Protein AF-A0A814UEP9-F1 (afdb_monomer_lite)

Organism: Adineta ricciae (NCBI:txid249248)

Secondary structure (DSSP, 8-state):
-HHHHHHHHHHHHHHHHHHHHHHHHHHHHHTTT-EEEEEEEEEEEETTEEEEEEEEEEEEHHHHHHH-EEEEEPPP---TT------EEEEHHHHHHHHHHHHHHHHHHHHH---HHHHHHHHHHHHHHHHHHHHHHHHHHHHHH-S---HHHHHHHHHHHHHHHHHHHHHHHHHHT-

Sequence (178 aa):
MADDKELMSRVEEIQTLAQTNEDMMKQIDNMGSRVVNLTTYVIRCNYGIFTVKEVQEAQNANQIVNNWRENIQLTEIEDIFNDKISYTCSSYGQLKTVNSAMARVVKKYKLFGSSRTALGEIYKFAKNFRVIKAVLERIIALLNNGGGGRMDKIRERLDNLNNEMKALRTTYTNIQFS

pLDDT: mean 90.35, std 7.8, range [52.69, 98.44]

Structure (mmCIF, N/CA/C/O backbone):
data_AF-A0A814UEP9-F1
#
_entry.id   AF-A0A814UEP9-F1
#
loop_
_atom_site.group_PDB
_atom_site.id
_atom_site.type_symbol
_atom_site.label_atom_id
_atom_site.label_alt_id
_atom_site.label_comp_id
_atom_site.label_asym_id
_atom_site.label_entity_id
_atom_site.label_seq_id
_atom_site.pdbx_PDB_ins_code
_atom_site.Cartn_x
_atom_site.Cartn_y
_atom_site.Cartn_z
_atom_site.occupancy
_atom_site.B_iso_or_equiv
_atom_site.auth_seq_id
_atom_site.auth_comp_id
_atom_site.auth_asym_id
_atom_site.auth_atom_id
_atom_site.pdbx_PDB_model_num
ATOM 1 N N . MET A 1 1 ? -15.873 -3.070 32.265 1.00 60.97 1 MET A N 1
ATOM 2 C CA . MET A 1 1 ? -14.844 -2.241 32.942 1.00 60.97 1 MET A CA 1
ATOM 3 C C . MET A 1 1 ? -13.424 -2.514 32.450 1.00 60.97 1 MET A C 1
ATOM 5 O O . MET A 1 1 ? -12.824 -1.581 31.937 1.00 60.97 1 MET A O 1
ATOM 9 N N . ALA A 1 2 ? -12.861 -3.726 32.589 1.00 68.62 2 ALA A N 1
ATOM 10 C CA . ALA A 1 2 ? -11.528 -4.029 32.035 1.00 68.62 2 ALA A CA 1
ATOM 11 C C . ALA A 1 2 ? -11.533 -3.995 30.494 1.00 68.62 2 ALA A C 1
ATOM 13 O O . ALA A 1 2 ? -10.722 -3.299 29.888 1.00 68.62 2 ALA A O 1
ATOM 14 N N . ASP A 1 3 ? -12.532 -4.641 29.896 1.00 77.88 3 ASP A N 1
ATOM 15 C CA . ASP A 1 3 ? -12.688 -4.734 28.444 1.00 77.88 3 ASP A CA 1
ATOM 16 C C . ASP A 1 3 ? -12.932 -3.358 27.791 1.00 77.88 3 ASP A C 1
ATOM 18 O O . ASP A 1 3 ? -12.358 -3.064 26.746 1.00 77.88 3 ASP A O 1
ATOM 22 N N . ASP A 1 4 ? -13.697 -2.463 28.436 1.00 81.69 4 ASP A N 1
ATOM 23 C CA . ASP A 1 4 ? -13.932 -1.100 27.923 1.00 81.69 4 ASP A CA 1
ATOM 24 C C . ASP A 1 4 ? -12.637 -0.285 27.870 1.00 81.69 4 ASP A C 1
ATOM 26 O O . ASP A 1 4 ? -12.389 0.450 26.914 1.00 81.69 4 ASP A O 1
ATOM 30 N N . LYS A 1 5 ? -11.784 -0.427 28.891 1.00 84.88 5 LYS A N 1
ATOM 31 C CA . LYS A 1 5 ? -10.487 0.253 28.937 1.00 84.88 5 LYS A CA 1
ATOM 32 C C . LYS A 1 5 ? -9.552 -0.279 27.851 1.00 84.88 5 LYS A C 1
ATOM 34 O O . LYS A 1 5 ? -8.851 0.511 27.218 1.00 84.88 5 LYS A O 1
ATOM 39 N N . GLU A 1 6 ? -9.553 -1.592 27.623 1.00 88.06 6 GLU A N 1
ATOM 40 C CA . GLU A 1 6 ? -8.793 -2.206 26.533 1.00 88.06 6 GLU A CA 1
ATOM 41 C C . GLU A 1 6 ? -9.288 -1.714 25.169 1.00 88.06 6 GLU A C 1
ATOM 43 O O . GLU A 1 6 ? -8.483 -1.244 24.364 1.00 88.06 6 GLU A O 1
ATOM 48 N N . LEU A 1 7 ? -10.602 -1.746 24.925 1.00 87.75 7 LEU A N 1
ATOM 49 C CA . LEU A 1 7 ? -11.194 -1.290 23.669 1.00 87.75 7 LEU A CA 1
ATOM 50 C C . LEU A 1 7 ? -10.817 0.165 23.377 1.00 87.75 7 LEU A C 1
ATOM 52 O O . LEU A 1 7 ? -10.375 0.472 22.271 1.00 87.75 7 LEU A O 1
ATOM 56 N N . MET A 1 8 ? -10.939 1.054 24.364 1.00 89.50 8 MET A N 1
ATOM 57 C CA . MET A 1 8 ? -10.613 2.472 24.186 1.00 89.50 8 MET A CA 1
ATOM 58 C C . MET A 1 8 ? -9.127 2.689 23.893 1.00 89.50 8 MET A C 1
ATOM 60 O O . MET A 1 8 ? -8.798 3.413 22.953 1.00 89.50 8 MET A O 1
ATOM 64 N N . SER A 1 9 ? -8.237 1.993 24.608 1.00 91.06 9 SER A N 1
ATOM 65 C CA . SER A 1 9 ? -6.796 2.036 24.331 1.00 91.06 9 SER A CA 1
ATOM 66 C C . SER A 1 9 ? -6.469 1.560 22.909 1.00 91.06 9 SER A C 1
ATOM 68 O O . SER A 1 9 ? -5.655 2.172 22.215 1.00 91.06 9 SER A O 1
ATOM 70 N N . ARG A 1 10 ? -7.144 0.510 22.427 1.00 91.00 10 ARG A N 1
ATOM 71 C CA . ARG A 1 10 ? -6.975 0.014 21.052 1.00 91.00 10 ARG A CA 1
ATOM 72 C C . ARG A 1 10 ? -7.507 0.979 20.009 1.00 91.00 10 ARG A C 1
ATOM 74 O O . ARG A 1 10 ? -6.871 1.168 18.974 1.00 91.00 10 ARG A O 1
ATOM 81 N N . VAL A 1 11 ? -8.652 1.601 20.263 1.00 92.75 11 VAL A N 1
ATOM 82 C CA . VAL A 1 11 ? -9.199 2.618 19.364 1.00 92.75 11 VAL A CA 1
ATOM 83 C C . VAL A 1 11 ? -8.224 3.789 19.226 1.00 92.75 11 VAL A C 1
ATOM 85 O O . VAL A 1 11 ? -8.016 4.266 18.113 1.00 92.75 11 VAL A O 1
ATOM 88 N N . GLU A 1 12 ? -7.606 4.235 20.319 1.00 93.06 12 GLU A N 1
ATOM 89 C CA . GLU A 1 12 ? -6.589 5.293 20.290 1.00 93.06 12 GLU A CA 1
ATOM 90 C C . GLU A 1 12 ? -5.360 4.886 19.468 1.00 93.06 12 GLU A C 1
ATOM 92 O O . GLU A 1 12 ? -4.968 5.625 18.564 1.00 93.06 12 GLU A O 1
ATOM 97 N N . GLU A 1 13 ? -4.817 3.682 19.686 1.00 94.25 13 GLU A N 1
ATOM 98 C CA . GLU A 1 13 ? -3.702 3.141 18.892 1.00 94.25 13 GLU A CA 1
ATOM 99 C C . GLU A 1 13 ? -4.023 3.147 17.388 1.00 94.25 13 GLU A C 1
ATOM 101 O O . GLU A 1 13 ? -3.225 3.587 16.554 1.00 94.25 13 GLU A O 1
ATOM 106 N N . ILE A 1 14 ? -5.221 2.684 17.027 1.00 95.50 14 ILE A N 1
ATOM 107 C CA . ILE A 1 14 ? -5.660 2.618 15.633 1.00 95.50 14 ILE A CA 1
ATOM 108 C C . ILE A 1 14 ? -5.845 4.016 15.045 1.00 95.50 14 ILE A C 1
ATOM 110 O O . ILE A 1 14 ? -5.527 4.228 13.877 1.00 95.50 14 ILE A O 1
ATOM 114 N N . GLN A 1 15 ? -6.319 4.984 15.829 1.00 94.94 15 GLN A N 1
ATOM 115 C CA . GLN A 1 15 ? -6.426 6.372 15.383 1.00 94.94 15 GLN A CA 1
ATOM 116 C C . GLN A 1 15 ? -5.053 6.984 15.104 1.00 94.94 15 GLN A C 1
ATOM 118 O O . GLN A 1 15 ? -4.894 7.657 14.086 1.00 94.94 15 GLN A O 1
ATOM 123 N N . THR A 1 16 ? -4.048 6.695 15.931 1.00 96.62 16 THR A N 1
ATOM 124 C CA . THR A 1 16 ? -2.663 7.106 15.665 1.00 96.62 16 THR A CA 1
ATOM 125 C C . THR A 1 16 ? -2.122 6.472 14.382 1.00 96.62 16 THR A C 1
ATOM 127 O O . THR A 1 16 ? -1.507 7.165 13.569 1.00 96.62 16 THR A O 1
ATOM 130 N N . LEU A 1 17 ? -2.38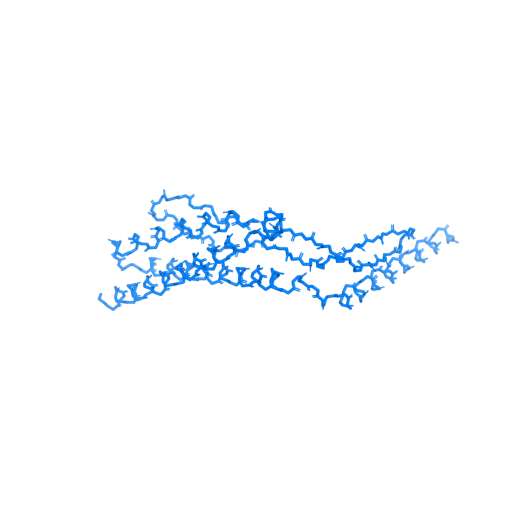1 5.180 14.148 1.00 96.94 17 LEU A N 1
ATOM 131 C CA . LEU A 1 17 ? -1.992 4.507 12.901 1.00 96.94 17 LEU A CA 1
ATOM 132 C C . LEU A 1 17 ? -2.706 5.097 11.677 1.00 96.94 17 LEU A C 1
ATOM 134 O O . LEU A 1 17 ? -2.070 5.336 10.652 1.00 96.94 17 LEU A O 1
ATOM 138 N N . ALA A 1 18 ? -4.007 5.366 11.787 1.00 97.31 18 ALA A N 1
ATOM 139 C CA . ALA A 1 18 ? -4.789 5.989 10.727 1.00 97.31 18 ALA A CA 1
ATOM 140 C C . ALA A 1 18 ? -4.245 7.378 10.373 1.00 97.31 18 ALA A C 1
ATOM 142 O O . ALA A 1 18 ? -4.069 7.672 9.191 1.00 97.31 18 ALA A O 1
ATOM 143 N N . GLN A 1 19 ? -3.918 8.191 11.384 1.00 98.00 19 GLN A N 1
ATOM 144 C CA . GLN A 1 19 ? -3.327 9.514 11.185 1.00 98.00 19 GLN A CA 1
ATOM 145 C C . GLN A 1 19 ? -1.937 9.423 10.550 1.00 98.00 19 GLN A C 1
ATOM 147 O O . GLN A 1 19 ? -1.657 10.133 9.591 1.00 98.00 19 GLN A O 1
ATOM 152 N N . THR A 1 20 ? -1.101 8.492 11.018 1.00 98.25 20 THR A N 1
ATOM 153 C CA . THR A 1 20 ? 0.223 8.232 10.428 1.00 98.25 20 THR A CA 1
ATOM 154 C C . THR A 1 20 ? 0.102 7.915 8.937 1.00 98.25 20 THR A C 1
ATOM 156 O O . THR A 1 20 ? 0.830 8.472 8.117 1.00 98.25 20 THR A O 1
ATOM 159 N N . ASN A 1 21 ? -0.853 7.059 8.566 1.00 98.44 21 ASN A N 1
ATOM 160 C CA . ASN A 1 21 ? -1.108 6.730 7.167 1.00 98.44 21 ASN A CA 1
ATOM 161 C C . ASN A 1 21 ? -1.585 7.947 6.366 1.00 98.44 21 ASN A C 1
ATOM 163 O O . ASN A 1 21 ? -1.127 8.142 5.243 1.00 98.44 21 ASN A O 1
ATOM 167 N N . GLU A 1 22 ? -2.474 8.776 6.920 1.00 98.25 22 GLU A N 1
ATOM 168 C CA . GLU A 1 22 ? -2.908 10.018 6.267 1.00 98.25 22 GLU A CA 1
ATOM 169 C C . GLU A 1 22 ? -1.745 10.986 6.036 1.00 98.25 22 GLU A C 1
ATOM 171 O O . GLU A 1 22 ? -1.653 11.593 4.970 1.00 98.25 22 GLU A O 1
ATOM 176 N N . ASP A 1 23 ? -0.834 11.112 6.996 1.00 98.38 23 ASP A N 1
ATOM 177 C CA . ASP A 1 23 ? 0.316 12.007 6.879 1.00 98.38 23 ASP A CA 1
ATOM 178 C C . ASP A 1 23 ? 1.321 11.498 5.838 1.00 98.38 23 ASP A C 1
ATOM 180 O O . ASP A 1 23 ? 1.826 12.278 5.031 1.00 98.38 23 ASP A O 1
ATOM 184 N N . MET A 1 24 ? 1.528 10.181 5.759 1.00 98.44 24 MET A N 1
ATOM 185 C CA . MET A 1 24 ? 2.296 9.555 4.678 1.00 98.44 24 MET A CA 1
ATOM 186 C C . MET A 1 24 ? 1.626 9.735 3.309 1.00 98.44 24 MET A C 1
ATOM 188 O O . MET A 1 24 ? 2.307 9.975 2.313 1.00 98.44 24 MET A O 1
ATOM 192 N N . MET A 1 25 ? 0.293 9.655 3.234 1.00 97.94 25 MET A N 1
ATOM 193 C CA . MET A 1 25 ? -0.442 9.936 1.998 1.00 97.94 25 MET A CA 1
ATOM 194 C C . MET A 1 25 ? -0.260 11.395 1.571 1.00 97.94 25 MET A C 1
ATOM 196 O O . MET A 1 25 ? 0.078 11.634 0.416 1.00 97.94 25 MET A O 1
ATOM 200 N N . LYS A 1 26 ? -0.373 12.358 2.495 1.00 97.88 26 LYS A N 1
ATOM 201 C CA . LYS A 1 26 ? -0.078 13.775 2.216 1.00 97.88 26 LYS A CA 1
ATOM 202 C C . LYS A 1 26 ? 1.365 13.973 1.765 1.00 97.88 26 LYS A C 1
ATOM 204 O O . LYS A 1 26 ? 1.615 14.743 0.847 1.00 97.88 26 LYS A O 1
ATOM 209 N N . GLN A 1 27 ? 2.318 13.278 2.385 1.00 97.12 27 GLN A N 1
ATOM 210 C CA . GLN A 1 27 ? 3.716 13.322 1.967 1.00 97.12 27 GLN A CA 1
ATOM 211 C C . GLN A 1 27 ? 3.871 12.858 0.512 1.00 97.12 27 GLN A C 1
ATOM 213 O O . GLN A 1 27 ? 4.539 13.536 -0.263 1.00 97.12 27 GLN A O 1
ATOM 218 N N . ILE A 1 28 ? 3.238 11.743 0.135 1.00 96.94 28 ILE A N 1
ATOM 219 C CA . ILE A 1 28 ? 3.231 11.237 -1.246 1.00 96.94 28 ILE A CA 1
ATOM 220 C C . ILE A 1 28 ? 2.584 12.255 -2.196 1.00 96.94 28 ILE A C 1
ATOM 222 O O . ILE A 1 28 ? 3.182 12.577 -3.221 1.00 96.94 28 ILE A O 1
ATOM 226 N N . ASP A 1 29 ? 1.416 12.802 -1.843 1.00 96.44 29 ASP A N 1
ATOM 227 C CA . ASP A 1 29 ? 0.719 13.815 -2.648 1.00 96.44 29 ASP A CA 1
ATOM 228 C C . ASP A 1 29 ? 1.606 15.065 -2.859 1.00 96.44 29 ASP A C 1
ATOM 230 O O . ASP A 1 29 ? 1.721 15.581 -3.972 1.00 96.44 29 ASP A O 1
ATOM 234 N N . ASN A 1 30 ? 2.310 15.514 -1.813 1.00 95.88 30 ASN A N 1
ATOM 235 C CA . ASN A 1 30 ? 3.224 16.661 -1.861 1.00 95.88 30 ASN A CA 1
ATOM 236 C C . ASN A 1 30 ? 4.470 16.404 -2.721 1.00 95.88 30 ASN A C 1
ATOM 238 O O . ASN A 1 30 ? 5.063 17.349 -3.241 1.00 95.88 30 ASN A O 1
ATOM 242 N N . MET A 1 31 ? 4.876 15.143 -2.899 1.00 94.62 31 MET A N 1
ATOM 243 C CA . MET A 1 31 ? 5.952 14.784 -3.827 1.00 94.62 31 MET A CA 1
ATOM 244 C C . MET A 1 31 ? 5.507 14.826 -5.292 1.00 94.62 31 MET A C 1
ATOM 246 O O . MET A 1 31 ? 6.348 14.647 -6.165 1.00 94.62 31 MET A O 1
ATOM 250 N N . GLY A 1 32 ? 4.224 15.052 -5.590 1.00 89.31 32 GLY A N 1
ATOM 251 C CA . GLY A 1 32 ? 3.621 14.783 -6.893 1.00 89.31 32 GLY A CA 1
ATOM 252 C C . GLY A 1 32 ? 4.297 15.411 -8.120 1.00 89.31 32 GLY A C 1
ATOM 253 O O . GLY A 1 32 ? 4.317 14.786 -9.184 1.00 89.31 32 GLY A O 1
ATOM 254 N N . SER A 1 33 ? 4.876 16.607 -7.979 1.00 90.50 33 SER A N 1
ATOM 255 C CA . SER A 1 33 ? 5.612 17.317 -9.042 1.00 90.50 33 SER A CA 1
ATOM 256 C C . SER A 1 33 ? 7.094 16.940 -9.139 1.00 90.50 33 SER A C 1
ATOM 258 O O . SER A 1 33 ? 7.788 17.400 -10.044 1.00 90.50 33 SER A O 1
ATOM 260 N N . ARG A 1 34 ? 7.606 16.122 -8.213 1.00 94.62 34 ARG A N 1
ATOM 261 C CA . ARG A 1 34 ? 9.002 15.692 -8.210 1.00 94.62 34 ARG A CA 1
ATOM 262 C C . ARG A 1 34 ? 9.250 14.720 -9.356 1.00 94.62 34 ARG A C 1
ATOM 264 O O . ARG A 1 34 ? 8.522 13.741 -9.520 1.00 94.62 34 ARG A O 1
ATOM 271 N N . VAL A 1 35 ? 10.331 14.955 -10.090 1.00 94.25 35 VAL A N 1
ATOM 272 C CA . VAL A 1 35 ? 10.856 13.997 -11.065 1.00 94.25 35 VAL A CA 1
ATOM 273 C C . VAL A 1 35 ? 11.615 12.900 -10.322 1.00 94.25 35 VAL A C 1
ATOM 275 O O . VAL A 1 35 ? 12.462 13.175 -9.473 1.00 94.25 35 VAL A O 1
ATOM 278 N N . VAL A 1 36 ? 11.296 11.651 -10.639 1.00 94.06 36 VAL A N 1
ATOM 279 C CA . VAL A 1 36 ? 11.923 10.447 -10.097 1.00 94.06 36 VAL A CA 1
ATOM 280 C C . VAL A 1 36 ? 12.506 9.659 -11.264 1.00 94.06 36 VAL A C 1
ATOM 282 O O . VAL A 1 36 ? 11.806 9.376 -12.235 1.00 94.06 36 VAL A O 1
ATOM 285 N N . ASN A 1 37 ? 13.782 9.286 -11.166 1.00 92.81 37 ASN A N 1
ATOM 286 C CA . ASN A 1 37 ? 14.419 8.387 -12.129 1.00 92.81 37 ASN A CA 1
ATOM 287 C C . ASN A 1 37 ? 14.007 6.950 -11.805 1.00 92.81 37 ASN A C 1
ATOM 289 O O . ASN A 1 37 ? 14.635 6.283 -10.984 1.00 92.81 37 ASN A O 1
ATOM 293 N N . LEU A 1 38 ? 12.909 6.501 -12.405 1.00 92.00 38 LEU A N 1
ATOM 294 C CA . LEU A 1 38 ? 12.341 5.186 -12.162 1.00 92.00 38 LEU A CA 1
ATOM 295 C C . LEU A 1 38 ? 13.141 4.119 -12.912 1.00 92.00 38 LEU A C 1
ATOM 297 O O . LEU A 1 38 ? 13.272 4.158 -14.134 1.00 92.00 38 LEU A O 1
ATOM 301 N N . THR A 1 39 ? 13.624 3.128 -12.175 1.00 90.38 39 THR A N 1
ATOM 302 C CA . THR A 1 39 ? 14.240 1.922 -12.717 1.00 90.38 39 THR A CA 1
ATOM 303 C C . THR A 1 39 ? 13.158 0.884 -13.002 1.00 90.38 39 THR A C 1
ATOM 305 O O . THR A 1 39 ? 12.482 0.395 -12.093 1.00 90.38 39 THR A O 1
ATOM 308 N N . THR A 1 40 ? 13.010 0.524 -14.272 1.00 88.50 40 THR A N 1
ATOM 309 C CA . THR A 1 40 ? 12.101 -0.513 -14.764 1.00 88.50 40 THR A CA 1
ATOM 310 C C . THR A 1 40 ? 12.881 -1.634 -15.449 1.00 88.50 40 THR A C 1
ATOM 312 O O . THR A 1 40 ? 14.035 -1.470 -15.848 1.00 88.50 40 THR A O 1
ATOM 315 N N . TYR A 1 41 ? 12.253 -2.801 -15.577 1.00 89.06 41 TYR A N 1
ATOM 316 C CA . TYR A 1 41 ? 12.850 -3.974 -16.208 1.00 89.06 41 TYR A CA 1
ATOM 317 C C . TYR A 1 41 ? 12.044 -4.353 -17.443 1.00 89.06 41 TYR A C 1
ATOM 319 O O . TYR A 1 41 ? 10.864 -4.685 -17.347 1.00 89.06 41 TYR A O 1
ATOM 327 N N . VAL A 1 42 ? 12.687 -4.324 -18.607 1.00 90.38 42 VAL A N 1
ATOM 328 C CA . VAL A 1 42 ? 12.090 -4.746 -19.874 1.00 90.38 42 VAL A CA 1
ATOM 329 C C . VAL A 1 42 ? 12.506 -6.184 -20.138 1.00 90.38 42 VAL A C 1
ATOM 331 O O . VAL A 1 42 ? 13.677 -6.453 -20.410 1.00 90.38 42 VAL A O 1
ATOM 334 N N . ILE A 1 43 ? 11.543 -7.102 -20.062 1.00 91.62 43 ILE A N 1
ATOM 335 C CA . ILE A 1 43 ? 11.740 -8.518 -20.384 1.00 91.62 43 ILE A CA 1
ATOM 336 C C . ILE A 1 43 ? 11.291 -8.756 -21.827 1.00 91.62 43 ILE A C 1
ATOM 338 O O . ILE A 1 43 ? 10.187 -8.373 -22.211 1.00 91.62 43 ILE A O 1
ATOM 342 N N . ARG A 1 44 ? 12.146 -9.387 -22.633 1.00 93.69 44 ARG A N 1
ATOM 343 C CA . ARG A 1 44 ? 11.850 -9.778 -24.019 1.00 93.69 44 ARG A CA 1
ATOM 344 C C . ARG A 1 44 ? 12.063 -11.272 -24.184 1.00 93.69 44 ARG A C 1
ATOM 346 O O . ARG A 1 44 ? 13.055 -11.793 -23.687 1.00 93.69 44 ARG A O 1
ATOM 353 N N . CYS A 1 45 ? 11.172 -11.934 -24.914 1.00 91.56 45 CYS A N 1
ATOM 354 C CA . CYS A 1 45 ? 11.328 -13.330 -25.307 1.00 91.56 45 CYS A CA 1
ATOM 355 C C . CYS A 1 45 ? 11.510 -13.411 -26.822 1.00 91.56 45 CYS A C 1
ATOM 357 O O . CYS A 1 45 ? 10.614 -13.019 -27.564 1.00 91.56 45 CYS A O 1
ATOM 359 N N . ASN A 1 46 ? 12.658 -13.918 -27.268 1.00 90.19 46 ASN A N 1
ATOM 360 C CA . ASN A 1 46 ? 12.954 -14.138 -28.680 1.00 90.19 46 ASN A CA 1
ATOM 361 C C . ASN A 1 46 ? 13.313 -15.608 -28.881 1.00 90.19 46 ASN A C 1
ATOM 363 O O . ASN A 1 46 ? 14.258 -16.101 -28.269 1.00 90.19 46 ASN A O 1
ATOM 367 N N . TYR A 1 47 ? 12.555 -16.308 -29.728 1.00 86.50 47 TYR A N 1
ATOM 368 C CA . TYR A 1 47 ? 12.780 -17.726 -30.046 1.00 86.50 47 TYR A CA 1
ATOM 369 C C . TYR A 1 47 ? 12.898 -18.639 -28.807 1.00 86.50 47 TYR A C 1
ATOM 371 O O . TYR A 1 47 ? 13.692 -19.578 -28.788 1.00 86.50 47 TYR A O 1
ATOM 379 N N . GLY A 1 48 ? 12.107 -18.360 -27.763 1.00 83.12 48 GLY A N 1
ATOM 380 C CA . GLY A 1 48 ? 12.097 -19.134 -26.516 1.00 83.12 48 GLY A CA 1
ATOM 381 C C . GLY A 1 48 ? 13.209 -18.778 -25.525 1.00 83.12 48 GLY A C 1
ATOM 382 O O . GLY A 1 48 ? 13.358 -19.478 -24.529 1.00 83.12 48 GLY A O 1
ATOM 383 N N . ILE A 1 49 ? 13.971 -17.711 -25.782 1.00 87.94 49 ILE A N 1
ATOM 384 C CA . ILE A 1 49 ? 14.989 -17.189 -24.867 1.00 87.94 49 ILE A CA 1
ATOM 385 C C . ILE A 1 49 ? 14.505 -15.861 -24.293 1.00 87.94 49 ILE A C 1
ATOM 387 O O . ILE A 1 49 ? 14.290 -14.887 -25.021 1.00 87.94 49 ILE A O 1
ATOM 391 N N . PHE A 1 50 ? 14.364 -15.822 -22.975 1.00 94.12 50 PHE A N 1
ATOM 392 C CA . PHE A 1 50 ? 14.080 -14.623 -22.213 1.00 94.12 50 PHE A CA 1
ATOM 393 C C . PHE A 1 50 ? 15.360 -13.833 -21.954 1.00 94.12 50 PHE A C 1
ATOM 395 O O . PHE A 1 50 ? 16.389 -14.372 -21.551 1.00 94.12 50 PHE A O 1
ATOM 402 N N . THR A 1 51 ? 15.266 -12.525 -22.145 1.00 92.25 51 THR A N 1
ATOM 403 C CA . THR A 1 51 ? 16.310 -11.547 -21.843 1.00 92.25 51 THR A CA 1
ATOM 404 C C . THR A 1 51 ? 15.702 -10.416 -21.032 1.00 92.25 51 THR A C 1
ATOM 406 O O . THR A 1 51 ? 14.526 -10.090 -21.199 1.00 92.25 51 THR A O 1
ATOM 409 N N . VAL A 1 52 ? 16.498 -9.805 -20.159 1.00 93.31 52 VAL A N 1
ATOM 410 C CA . VAL A 1 52 ? 16.089 -8.645 -19.364 1.00 93.31 52 VAL A CA 1
ATOM 411 C C . VAL A 1 52 ? 17.058 -7.495 -19.571 1.00 93.31 52 VAL A C 1
ATOM 413 O O . VAL A 1 52 ? 18.276 -7.679 -19.574 1.00 93.31 52 VAL A O 1
ATOM 416 N N . LYS A 1 53 ? 16.505 -6.292 -19.709 1.00 92.38 53 LYS A N 1
ATOM 417 C CA . LYS A 1 53 ? 17.248 -5.037 -19.694 1.00 92.38 53 LYS A CA 1
ATOM 418 C C . LYS A 1 53 ? 16.707 -4.137 -18.591 1.00 92.38 53 LYS A C 1
ATOM 420 O O . LYS A 1 53 ? 15.498 -3.957 -18.480 1.00 92.38 53 LYS A O 1
ATOM 425 N N . GLU A 1 54 ? 17.610 -3.554 -17.814 1.00 91.25 54 GLU A N 1
ATOM 426 C CA . GLU A 1 54 ? 17.276 -2.465 -16.901 1.00 91.25 54 GLU A CA 1
ATOM 427 C C . GLU A 1 54 ? 17.180 -1.151 -17.691 1.00 91.25 54 GLU A C 1
ATOM 429 O O . GLU A 1 54 ? 18.035 -0.85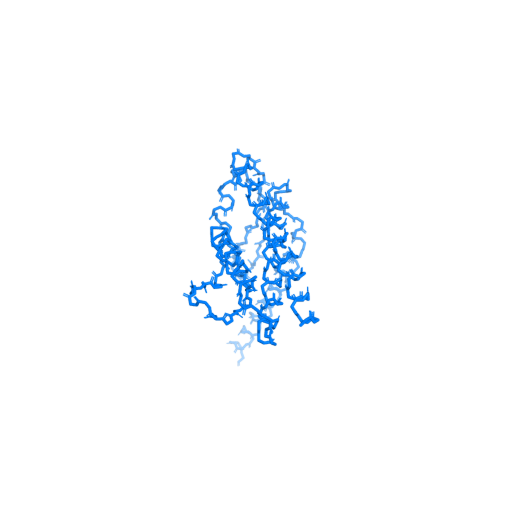1 -18.531 1.00 91.25 54 GLU A O 1
ATOM 434 N N . VAL A 1 55 ? 16.107 -0.398 -17.467 1.00 91.31 55 VAL A N 1
ATOM 435 C CA . VAL A 1 55 ? 15.829 0.881 -18.123 1.00 91.31 55 VAL A CA 1
ATOM 436 C C . VAL A 1 55 ? 15.515 1.906 -17.048 1.00 91.31 55 VAL A C 1
ATOM 438 O O . VAL A 1 55 ? 14.644 1.679 -16.213 1.00 91.31 55 VAL A O 1
ATOM 441 N N . GLN A 1 56 ? 16.211 3.037 -17.083 1.00 91.94 56 GLN A N 1
ATOM 442 C CA . GLN A 1 56 ? 15.909 4.179 -16.232 1.00 91.94 56 GLN A CA 1
ATOM 443 C C . GLN A 1 56 ? 15.162 5.229 -17.042 1.00 91.94 56 GLN A C 1
ATOM 445 O O . GLN A 1 56 ? 15.588 5.587 -18.140 1.00 91.94 56 GLN A O 1
ATOM 450 N N . GLU A 1 57 ? 14.054 5.714 -16.497 1.00 91.38 57 GLU A N 1
ATOM 451 C CA . GLU A 1 57 ? 13.229 6.738 -17.125 1.00 91.38 57 GLU A CA 1
ATOM 452 C C . GLU A 1 57 ? 12.835 7.796 -16.096 1.00 91.38 57 GLU A C 1
ATOM 454 O O . GLU A 1 57 ? 12.389 7.481 -14.992 1.00 91.38 57 GLU A O 1
ATOM 459 N N . ALA A 1 58 ? 12.993 9.065 -16.464 1.00 93.25 58 ALA A N 1
ATOM 460 C CA . ALA A 1 58 ? 12.515 10.174 -15.657 1.00 93.25 58 ALA A CA 1
ATOM 461 C C . ALA A 1 58 ? 10.987 10.258 -15.764 1.00 93.25 58 ALA A C 1
ATOM 463 O O . ALA A 1 58 ? 10.446 10.497 -16.842 1.00 93.25 58 ALA A O 1
ATOM 464 N N . GLN A 1 59 ? 10.291 10.083 -14.644 1.00 93.62 59 GLN A N 1
ATOM 465 C CA . GLN A 1 59 ? 8.835 10.195 -14.567 1.00 93.62 59 GLN A CA 1
ATOM 466 C C . GLN A 1 59 ? 8.432 11.089 -13.395 1.00 93.62 59 GLN A C 1
ATOM 468 O O . GLN A 1 59 ? 9.138 11.176 -12.389 1.00 93.62 59 GLN A O 1
ATOM 473 N N . ASN A 1 60 ? 7.276 11.746 -13.492 1.00 94.31 60 ASN A N 1
ATOM 474 C CA . ASN A 1 60 ? 6.742 12.494 -12.355 1.00 94.31 60 ASN A CA 1
ATOM 475 C C . ASN A 1 60 ? 6.214 11.534 -11.285 1.00 94.31 60 ASN A C 1
ATOM 477 O O . ASN A 1 60 ? 5.539 10.553 -11.606 1.00 94.31 60 ASN A O 1
ATOM 481 N N . ALA A 1 61 ? 6.431 11.853 -10.009 1.00 94.12 61 ALA A N 1
ATOM 482 C CA . ALA A 1 61 ? 5.947 11.050 -8.887 1.00 94.12 61 ALA A CA 1
ATOM 483 C C . ALA A 1 61 ? 4.436 10.774 -8.971 1.00 94.12 61 ALA A C 1
ATOM 485 O O . ALA A 1 61 ? 4.009 9.640 -8.760 1.00 94.12 61 ALA A O 1
ATOM 486 N N . ASN A 1 62 ? 3.630 11.763 -9.377 1.00 94.44 62 ASN A N 1
ATOM 487 C CA . ASN A 1 62 ? 2.194 11.565 -9.594 1.00 94.44 62 ASN A CA 1
ATOM 488 C C . ASN A 1 62 ? 1.886 10.520 -10.673 1.00 94.44 62 ASN A C 1
ATOM 490 O O . ASN A 1 62 ? 0.951 9.741 -10.513 1.00 94.44 62 ASN A O 1
ATOM 494 N N . GLN A 1 63 ? 2.658 10.468 -11.762 1.00 93.88 63 GLN A N 1
ATOM 495 C CA . GLN A 1 63 ? 2.471 9.446 -12.797 1.00 93.88 63 GLN A CA 1
ATOM 496 C C . GLN A 1 63 ? 2.808 8.057 -12.249 1.00 93.88 63 GLN A C 1
ATOM 498 O O . GLN A 1 63 ? 2.028 7.125 -12.441 1.00 93.88 63 GLN A O 1
ATOM 503 N N . ILE A 1 64 ? 3.911 7.936 -11.502 1.00 94.00 64 ILE A N 1
ATOM 504 C CA . ILE A 1 64 ? 4.322 6.682 -10.856 1.00 94.00 64 ILE A CA 1
ATOM 505 C C . ILE A 1 64 ? 3.220 6.185 -9.915 1.00 94.00 64 ILE A C 1
ATOM 507 O O . ILE A 1 64 ? 2.789 5.040 -10.015 1.00 94.00 64 ILE A O 1
ATOM 511 N N . VAL A 1 65 ? 2.718 7.052 -9.034 1.00 95.19 65 VAL A N 1
ATOM 512 C CA . VAL A 1 65 ? 1.688 6.709 -8.042 1.00 95.19 65 VAL A CA 1
ATOM 513 C C . VAL A 1 65 ? 0.339 6.394 -8.699 1.00 95.19 65 VAL A C 1
ATOM 515 O O . VAL A 1 65 ? -0.326 5.436 -8.305 1.00 95.19 65 VAL A O 1
ATOM 518 N N . ASN A 1 66 ? -0.060 7.138 -9.734 1.00 93.75 66 ASN A N 1
ATOM 519 C CA . ASN A 1 66 ? -1.319 6.897 -10.447 1.00 93.75 66 ASN A CA 1
ATOM 520 C C . ASN A 1 66 ? -1.308 5.586 -11.242 1.00 93.75 66 ASN A C 1
ATOM 522 O O . ASN A 1 66 ? -2.351 4.935 -11.372 1.00 93.75 66 ASN A O 1
ATOM 526 N N . ASN A 1 67 ? -0.140 5.174 -11.737 1.00 92.12 67 ASN A N 1
ATOM 527 C CA . ASN A 1 67 ? 0.043 3.916 -12.458 1.00 92.12 67 ASN A CA 1
ATOM 528 C C . ASN A 1 67 ? 0.378 2.739 -11.535 1.00 92.12 67 ASN A C 1
ATOM 530 O O . ASN A 1 67 ? 0.272 1.588 -11.953 1.00 92.12 67 ASN A O 1
ATOM 534 N N . TRP A 1 68 ? 0.742 3.003 -10.279 1.00 92.56 68 TRP A N 1
ATOM 535 C CA . TRP A 1 68 ? 1.082 1.970 -9.311 1.00 92.56 68 TRP A CA 1
ATOM 536 C C . TRP A 1 68 ? -0.103 1.033 -9.057 1.00 92.56 68 TRP A C 1
ATOM 538 O O . TRP A 1 68 ? -1.229 1.470 -8.788 1.00 92.56 68 TRP A O 1
ATOM 548 N N . ARG A 1 69 ? 0.161 -0.272 -9.150 1.00 92.06 69 ARG A N 1
ATOM 549 C CA . ARG A 1 69 ? -0.799 -1.338 -8.867 1.00 92.06 69 ARG A CA 1
ATOM 550 C C . ARG A 1 69 ? -0.131 -2.423 -8.038 1.00 92.06 69 ARG A C 1
ATOM 552 O O . ARG A 1 69 ? 0.955 -2.883 -8.379 1.00 92.06 69 ARG A O 1
ATOM 559 N N . GLU A 1 70 ? -0.806 -2.864 -6.989 1.00 91.00 70 GLU A N 1
ATOM 560 C CA . GLU A 1 70 ? -0.390 -4.002 -6.170 1.00 91.00 70 GLU A CA 1
ATOM 561 C C . GLU A 1 70 ? -1.641 -4.665 -5.606 1.00 91.00 70 GLU A C 1
ATOM 563 O O . GLU A 1 70 ? -2.549 -3.966 -5.177 1.00 91.00 70 GLU A O 1
ATOM 568 N N . ASN A 1 71 ? -1.714 -5.996 -5.600 1.00 90.75 71 ASN A N 1
ATOM 569 C CA . ASN A 1 71 ? -2.838 -6.688 -4.976 1.00 90.75 71 ASN A CA 1
ATOM 570 C C . ASN A 1 71 ? -2.659 -6.697 -3.451 1.00 90.75 71 ASN A C 1
ATOM 572 O O . ASN A 1 71 ? -1.881 -7.493 -2.923 1.00 90.75 71 ASN A O 1
ATOM 576 N N . ILE A 1 72 ? -3.353 -5.802 -2.748 1.00 93.31 72 ILE A N 1
ATOM 577 C CA . ILE A 1 72 ? -3.229 -5.657 -1.297 1.00 93.31 72 ILE A CA 1
ATOM 578 C C . ILE A 1 72 ? -4.297 -6.508 -0.620 1.00 93.31 72 ILE A C 1
ATOM 580 O O . ILE A 1 72 ? -5.495 -6.266 -0.757 1.00 93.31 72 ILE A O 1
ATOM 584 N N . GLN A 1 73 ? -3.850 -7.480 0.169 1.00 91.06 73 GLN A N 1
ATOM 585 C CA . GLN A 1 73 ? -4.736 -8.339 0.945 1.00 91.06 73 GLN A CA 1
ATOM 586 C C . GLN A 1 73 ? -5.074 -7.686 2.287 1.00 91.06 73 GLN A C 1
ATOM 588 O O . GLN A 1 73 ? -4.305 -7.764 3.249 1.00 91.06 73 GLN A O 1
ATOM 593 N N . LEU A 1 74 ? -6.236 -7.039 2.350 1.00 94.88 74 LEU A N 1
ATOM 594 C CA . LEU A 1 74 ? -6.829 -6.591 3.606 1.00 94.88 74 LEU A CA 1
ATOM 595 C C . LEU A 1 74 ? -7.741 -7.685 4.166 1.00 94.88 74 LEU A C 1
ATOM 597 O O . LEU A 1 74 ? -8.368 -8.437 3.428 1.00 94.88 74 LEU A O 1
ATOM 601 N N . THR A 1 75 ? -7.786 -7.792 5.490 1.00 94.75 75 THR A N 1
ATOM 602 C CA . THR A 1 75 ? -8.697 -8.713 6.177 1.00 94.75 75 THR A CA 1
ATOM 603 C C . THR A 1 75 ? -10.085 -8.082 6.215 1.00 94.75 75 THR A C 1
ATOM 605 O O . THR A 1 75 ? -10.219 -6.960 6.701 1.00 94.75 75 THR A O 1
ATOM 608 N N . GLU A 1 76 ? -11.102 -8.783 5.718 1.00 92.25 76 GLU A N 1
ATOM 609 C CA . GLU A 1 76 ? -12.493 -8.339 5.843 1.00 92.25 76 GLU A CA 1
ATOM 610 C C . GLU A 1 76 ? -12.917 -8.294 7.317 1.00 92.25 76 GLU A C 1
ATOM 612 O O . GLU A 1 76 ? -12.502 -9.122 8.138 1.00 92.25 76 GLU A O 1
ATOM 617 N N . ILE A 1 77 ? -13.720 -7.290 7.656 1.00 92.31 77 ILE A N 1
ATOM 618 C CA . ILE A 1 77 ? -14.188 -7.018 9.015 1.00 92.31 77 ILE A CA 1
ATOM 619 C C . ILE A 1 77 ? -15.710 -7.029 8.983 1.00 92.31 77 ILE A C 1
ATOM 621 O O . ILE A 1 77 ? -16.308 -6.552 8.017 1.00 92.31 77 ILE A O 1
ATOM 625 N N . GLU A 1 78 ? -16.323 -7.586 10.022 1.00 89.69 78 GLU A N 1
ATOM 626 C CA . GLU A 1 78 ? -17.776 -7.630 10.145 1.00 89.69 78 GLU A CA 1
ATOM 627 C C . GLU A 1 78 ? -18.365 -6.211 10.122 1.00 89.69 78 GLU A C 1
ATOM 629 O O . GLU A 1 78 ? -17.927 -5.315 10.852 1.00 89.69 78 GLU A O 1
ATOM 634 N N . ASP A 1 79 ? -19.369 -6.001 9.270 1.00 89.12 79 ASP A N 1
ATOM 635 C CA . ASP A 1 79 ? -19.979 -4.689 9.056 1.00 89.12 79 ASP A CA 1
ATOM 636 C C . ASP A 1 79 ? -21.080 -4.394 10.084 1.00 89.12 79 ASP A C 1
ATOM 638 O O . ASP A 1 79 ? -22.258 -4.244 9.760 1.00 89.12 79 ASP A O 1
ATOM 642 N N . ILE A 1 80 ? -20.675 -4.300 11.352 1.00 87.62 80 ILE A N 1
ATOM 643 C CA . ILE A 1 80 ? -21.567 -4.055 12.498 1.00 87.62 80 ILE A CA 1
ATOM 644 C C . ILE A 1 80 ? -22.359 -2.741 12.334 1.00 87.62 80 ILE A C 1
ATOM 646 O O . ILE A 1 80 ? -23.474 -2.606 12.835 1.00 87.62 80 ILE A O 1
ATOM 650 N N . PHE A 1 81 ? -21.793 -1.766 11.619 1.00 89.19 81 PHE A N 1
ATOM 651 C CA . PHE A 1 81 ? -22.351 -0.422 11.459 1.00 89.19 81 PHE A CA 1
ATOM 652 C C . PHE A 1 81 ? -22.978 -0.163 10.080 1.00 89.19 81 PHE A C 1
ATOM 654 O O . PHE A 1 81 ? -23.432 0.958 9.835 1.00 89.19 81 PHE A O 1
ATOM 661 N N . ASN A 1 82 ? -23.029 -1.175 9.204 1.00 90.25 82 ASN A N 1
ATOM 662 C CA . ASN A 1 82 ? -23.555 -1.086 7.838 1.00 90.25 82 ASN A CA 1
ATOM 663 C C . ASN A 1 82 ? -22.899 0.037 6.994 1.00 90.25 82 ASN A C 1
ATOM 665 O O . ASN A 1 82 ? -23.573 0.744 6.241 1.00 90.25 82 ASN A O 1
ATOM 669 N N . ASP A 1 83 ? -21.584 0.234 7.141 1.00 91.38 83 ASP A N 1
ATOM 670 C CA . ASP A 1 83 ? -20.790 1.213 6.381 1.00 91.38 83 ASP A CA 1
ATOM 671 C C . ASP A 1 83 ? -20.356 0.695 5.001 1.00 91.38 83 ASP A C 1
ATOM 673 O O . ASP A 1 83 ? -19.893 1.484 4.172 1.00 91.38 83 ASP A O 1
ATOM 677 N N . LYS A 1 84 ? -20.503 -0.612 4.744 1.00 92.19 84 LYS A N 1
ATOM 678 C CA . LYS A 1 84 ? -20.241 -1.275 3.457 1.00 92.19 84 LYS A CA 1
ATOM 679 C C . LYS A 1 84 ? -18.857 -0.956 2.889 1.00 92.19 84 LYS A C 1
ATOM 681 O O . LYS A 1 84 ? -18.705 -0.601 1.718 1.00 92.19 84 LYS A O 1
ATOM 686 N N . ILE A 1 85 ? -17.831 -1.061 3.735 1.00 93.19 85 ILE A N 1
ATOM 687 C CA . ILE A 1 85 ? -16.443 -0.835 3.323 1.00 93.19 85 ILE A CA 1
ATOM 688 C C . ILE A 1 85 ? -16.019 -1.919 2.328 1.00 93.19 85 ILE A C 1
ATOM 690 O O . ILE A 1 85 ? -16.098 -3.108 2.618 1.00 93.19 85 ILE A O 1
ATOM 694 N N . SER A 1 86 ? -15.491 -1.499 1.177 1.00 92.00 86 SER A N 1
ATOM 695 C CA . SER A 1 86 ? -14.760 -2.401 0.286 1.00 92.00 86 SER A CA 1
ATOM 696 C C . SER A 1 86 ? -13.315 -2.550 0.757 1.00 92.00 86 SER A C 1
ATOM 698 O O . SER A 1 86 ? -12.577 -1.566 0.841 1.00 92.00 86 SER A O 1
ATOM 700 N N . TYR A 1 87 ? -12.908 -3.788 1.031 1.00 92.62 87 TYR A N 1
ATOM 701 C CA . TYR A 1 87 ? -11.535 -4.145 1.409 1.00 92.62 87 TYR A CA 1
ATOM 702 C C . TYR A 1 87 ? -10.654 -4.500 0.203 1.00 92.62 87 TYR A C 1
ATOM 704 O O . TYR A 1 87 ? -9.469 -4.789 0.363 1.00 92.62 87 TYR A O 1
ATOM 712 N N . THR A 1 88 ? -11.203 -4.437 -1.015 1.00 88.69 88 THR A N 1
ATOM 713 C CA . THR A 1 88 ? -10.421 -4.627 -2.240 1.00 88.69 88 THR A CA 1
ATOM 714 C C . THR A 1 88 ? -9.579 -3.388 -2.503 1.00 88.69 88 THR A C 1
ATOM 716 O O . THR A 1 88 ? -10.108 -2.294 -2.709 1.00 88.69 88 THR A O 1
ATOM 719 N N . CYS A 1 89 ? -8.259 -3.558 -2.526 1.00 92.00 89 CYS A N 1
ATOM 720 C CA . CYS A 1 89 ? -7.341 -2.450 -2.715 1.00 92.00 89 CYS A CA 1
ATOM 721 C C . CYS A 1 89 ? -6.222 -2.821 -3.689 1.00 92.00 89 CYS A C 1
ATOM 723 O O . CYS A 1 89 ? -5.413 -3.709 -3.431 1.00 92.00 89 CYS A O 1
ATOM 725 N N . SER A 1 90 ? -6.211 -2.133 -4.829 1.00 94.69 90 SER A N 1
ATOM 726 C CA . SER A 1 90 ? -5.284 -2.383 -5.935 1.00 94.69 90 SER A CA 1
ATOM 727 C C . SER A 1 90 ? -4.541 -1.141 -6.421 1.00 94.69 90 SER A C 1
ATOM 729 O O . SER A 1 90 ? -3.634 -1.247 -7.242 1.00 94.69 90 SER A O 1
ATOM 731 N N . SER A 1 91 ? -4.930 0.044 -5.947 1.00 96.25 91 SER A N 1
ATOM 732 C CA . SER A 1 91 ? -4.394 1.330 -6.390 1.00 96.25 91 SER A CA 1
ATOM 733 C C . SER A 1 91 ? -4.206 2.291 -5.222 1.00 96.25 91 SER A C 1
ATOM 735 O O . SER A 1 91 ? -4.820 2.146 -4.162 1.00 96.25 91 SER A O 1
ATOM 737 N N . TYR A 1 92 ? -3.386 3.320 -5.433 1.00 96.19 92 TYR A N 1
ATOM 738 C CA . TYR A 1 92 ? -3.155 4.352 -4.425 1.00 96.19 92 TYR A CA 1
ATOM 739 C C . TYR A 1 92 ? -4.438 5.114 -4.052 1.00 96.19 92 TYR A C 1
ATOM 741 O O . TYR A 1 92 ? -4.690 5.379 -2.878 1.00 96.19 92 TYR A O 1
ATOM 749 N N . GLY A 1 93 ? -5.308 5.400 -5.026 1.00 95.62 93 GLY A N 1
ATOM 750 C CA . GLY A 1 93 ? -6.608 6.019 -4.751 1.00 95.62 93 GLY A CA 1
ATOM 751 C C . GLY A 1 93 ? -7.485 5.150 -3.844 1.00 95.62 93 GLY A C 1
ATOM 752 O O . GLY A 1 93 ? -8.037 5.640 -2.862 1.00 95.62 93 GLY A O 1
ATOM 753 N N . GLN A 1 94 ? -7.542 3.841 -4.114 1.00 95.62 94 GLN A N 1
ATOM 754 C CA . GLN A 1 94 ? -8.281 2.896 -3.273 1.00 95.62 94 GLN A CA 1
ATOM 755 C C . GLN A 1 94 ? -7.690 2.793 -1.859 1.00 95.62 94 GLN A C 1
ATOM 757 O O . GLN A 1 94 ? -8.456 2.677 -0.904 1.00 95.62 94 GLN A O 1
ATOM 762 N N . LEU A 1 95 ? -6.362 2.890 -1.703 1.00 95.56 95 LEU A N 1
ATOM 763 C CA . LEU A 1 95 ? -5.701 2.940 -0.390 1.00 95.56 95 LEU A CA 1
ATOM 764 C C . LEU A 1 95 ? -6.188 4.130 0.445 1.00 95.56 95 LEU A C 1
ATOM 766 O O . LEU A 1 95 ? -6.515 3.960 1.620 1.00 95.56 95 LEU A O 1
ATOM 770 N N . LYS A 1 96 ? -6.277 5.322 -0.161 1.00 96.06 96 LYS A N 1
ATOM 771 C CA . LYS A 1 96 ? -6.803 6.524 0.509 1.00 96.06 96 LYS A CA 1
ATOM 772 C C . LYS A 1 96 ? -8.248 6.308 0.948 1.00 96.06 96 LYS A C 1
ATOM 774 O O . LYS A 1 96 ? -8.577 6.513 2.115 1.00 96.06 96 LYS A O 1
ATOM 779 N N . THR A 1 97 ? -9.094 5.829 0.034 1.00 96.00 97 THR A N 1
ATOM 780 C CA . THR A 1 97 ? -10.514 5.583 0.310 1.00 96.00 97 THR A CA 1
ATOM 781 C C . THR A 1 97 ? -10.712 4.588 1.452 1.00 96.00 97 THR A C 1
ATOM 783 O O . THR A 1 97 ? -11.471 4.882 2.377 1.00 96.00 97 THR A O 1
ATOM 786 N N . VAL A 1 98 ? -10.021 3.442 1.431 1.00 96.25 98 VAL A N 1
ATOM 787 C CA . VAL A 1 98 ? -10.189 2.410 2.466 1.00 96.25 98 VAL A CA 1
ATOM 788 C C . VAL A 1 98 ? -9.627 2.861 3.819 1.00 96.25 98 VAL A C 1
ATOM 790 O O . VAL A 1 98 ? -10.272 2.635 4.840 1.00 96.25 98 VAL A O 1
ATOM 793 N N . ASN A 1 99 ? -8.492 3.575 3.848 1.00 96.75 99 ASN A N 1
ATOM 794 C CA . ASN A 1 99 ? -7.922 4.129 5.082 1.00 96.75 99 ASN A CA 1
ATOM 795 C C . ASN A 1 99 ? -8.903 5.094 5.761 1.00 96.75 99 ASN A C 1
ATOM 797 O O . ASN A 1 99 ? -9.228 4.922 6.937 1.00 96.75 99 ASN A O 1
ATOM 801 N N . SER A 1 100 ? -9.434 6.065 5.009 1.00 96.06 100 SER A N 1
ATOM 802 C CA . SER A 1 100 ? -10.405 7.027 5.539 1.00 96.06 100 SER A CA 1
ATOM 803 C C . SER A 1 100 ? -11.725 6.363 5.939 1.00 96.06 100 SER A C 1
ATOM 805 O O . SER A 1 100 ? -12.297 6.714 6.972 1.00 96.06 100 SER A O 1
ATOM 807 N N . ALA A 1 101 ? -12.217 5.390 5.163 1.00 95.94 101 ALA A N 1
ATOM 808 C CA . ALA A 1 101 ? -13.445 4.668 5.492 1.00 95.94 101 ALA A CA 1
ATOM 809 C C . ALA A 1 101 ? -13.305 3.885 6.806 1.00 95.94 101 ALA A C 1
ATOM 811 O O . ALA A 1 101 ? -14.119 4.067 7.712 1.00 95.94 101 ALA A O 1
ATOM 812 N N . MET A 1 102 ? -12.232 3.102 6.956 1.00 96.19 102 MET A N 1
ATOM 813 C CA . MET A 1 102 ? -11.947 2.374 8.194 1.00 96.19 102 MET A CA 1
ATOM 814 C C . MET A 1 102 ? -11.771 3.318 9.388 1.00 96.19 102 MET A C 1
ATOM 816 O O . MET A 1 102 ? -12.303 3.049 10.463 1.00 96.19 102 MET A O 1
ATOM 820 N N . ALA A 1 103 ? -11.085 4.453 9.210 1.00 95.19 103 ALA A N 1
ATOM 821 C CA . ALA A 1 103 ? -10.853 5.414 10.290 1.00 95.19 103 ALA A CA 1
ATOM 822 C C . ALA A 1 103 ? -12.163 6.014 10.825 1.00 95.19 103 ALA A C 1
ATOM 824 O O . ALA A 1 103 ? -12.300 6.249 12.029 1.00 95.19 103 ALA A O 1
ATOM 825 N N . ARG A 1 104 ? -13.157 6.227 9.949 1.00 93.94 104 ARG A N 1
ATOM 826 C CA . ARG A 1 104 ? -14.507 6.643 10.362 1.00 93.94 104 ARG A CA 1
ATOM 827 C C . ARG A 1 104 ? -15.217 5.561 11.169 1.00 93.94 104 ARG A C 1
ATOM 829 O O . ARG A 1 104 ? -15.824 5.891 12.182 1.00 93.94 104 ARG A O 1
ATOM 836 N N . VAL A 1 105 ? -15.118 4.295 10.766 1.00 93.81 105 VAL A N 1
ATOM 837 C CA . VAL A 1 105 ? -15.763 3.181 11.481 1.00 93.81 105 VAL A CA 1
ATOM 838 C C . VAL A 1 105 ? -15.144 2.963 12.857 1.00 93.81 105 VAL A C 1
ATOM 840 O O . VAL A 1 105 ? -15.865 2.849 13.843 1.00 93.81 105 VAL A O 1
ATOM 843 N N . VAL A 1 106 ? -13.818 3.028 12.968 1.00 92.56 106 VAL A N 1
ATOM 844 C CA . VAL A 1 106 ? -13.109 2.920 14.255 1.00 92.56 106 VAL A CA 1
ATOM 845 C C . VAL A 1 106 ? -13.584 3.971 15.266 1.00 92.56 106 VAL A C 1
ATOM 847 O O . VAL A 1 106 ? -13.695 3.679 16.453 1.00 92.56 106 VAL A O 1
ATOM 850 N N . LYS A 1 107 ? -13.937 5.187 14.823 1.00 90.88 107 LYS A N 1
ATOM 851 C CA . LYS A 1 107 ? -14.509 6.212 15.716 1.00 90.88 107 LYS A CA 1
ATOM 852 C C . LYS A 1 107 ? -15.849 5.782 16.324 1.00 90.88 107 LYS A C 1
ATOM 854 O O . LYS A 1 107 ? -16.119 6.152 17.463 1.00 90.88 107 LYS A O 1
ATOM 859 N N . LYS A 1 108 ? -16.656 4.987 15.612 1.00 90.81 108 LYS A N 1
ATOM 860 C CA . LYS A 1 108 ? -17.959 4.495 16.094 1.00 90.81 108 LYS A CA 1
ATOM 861 C C . LYS A 1 108 ? -17.812 3.473 17.223 1.00 90.81 108 LYS A C 1
ATOM 863 O O . LYS A 1 108 ? -18.649 3.451 18.119 1.00 90.81 108 LYS A O 1
ATOM 868 N N . TYR A 1 109 ? -16.713 2.717 17.260 1.00 87.88 109 TYR A N 1
ATOM 869 C CA . TYR A 1 109 ? -16.424 1.782 18.356 1.00 87.88 109 TYR A CA 1
ATOM 870 C C . TYR A 1 109 ? -16.272 2.466 19.722 1.00 87.88 109 TYR A C 1
ATOM 872 O O . TYR A 1 109 ? -16.563 1.836 20.733 1.00 87.88 109 TYR A O 1
ATOM 880 N N . LYS A 1 110 ? -15.927 3.766 19.776 1.00 83.81 110 LYS A N 1
ATOM 881 C CA . LYS A 1 110 ? -15.947 4.535 21.038 1.00 83.81 110 LYS A CA 1
ATOM 882 C C . LYS A 1 110 ? -17.344 4.628 21.659 1.00 83.81 110 LYS A C 1
ATOM 884 O O . LYS A 1 110 ? -17.460 4.826 22.861 1.00 83.81 110 LYS A O 1
ATOM 889 N N . LEU A 1 111 ? -18.388 4.535 20.835 1.00 81.81 111 LEU A N 1
ATOM 890 C CA . LEU A 1 111 ? -19.786 4.721 21.231 1.00 81.81 111 LEU A CA 1
ATOM 891 C C . LEU A 1 111 ? -20.536 3.394 21.405 1.00 81.81 111 LEU A C 1
ATOM 893 O O . LEU A 1 111 ? -21.611 3.379 21.992 1.00 81.81 111 LEU A O 1
ATOM 897 N N . PHE A 1 112 ? -19.995 2.295 20.875 1.00 77.62 112 PHE A N 1
ATOM 898 C CA . PHE A 1 112 ? -20.694 1.009 20.783 1.00 77.62 112 PHE A CA 1
ATOM 899 C C . PHE A 1 112 ? -20.557 0.137 22.043 1.00 77.62 112 PHE A C 1
ATOM 901 O O . PHE A 1 112 ? -21.302 -0.824 22.215 1.00 77.62 112 PHE A O 1
ATOM 908 N N . GLY A 1 113 ? -19.639 0.491 22.947 1.00 68.62 113 GLY A N 1
ATOM 909 C CA . GLY A 1 113 ? -19.364 -0.278 24.158 1.00 68.62 113 GLY A CA 1
ATOM 910 C C . GLY A 1 113 ? -18.580 -1.565 23.892 1.00 68.62 113 GLY A C 1
ATOM 911 O O . GLY A 1 113 ? -18.300 -1.957 22.757 1.00 68.62 113 GLY A O 1
ATOM 912 N N . SER A 1 114 ? -18.176 -2.212 24.978 1.00 71.75 114 SER A N 1
ATOM 913 C CA . SER A 1 114 ? -17.203 -3.290 24.952 1.00 71.75 114 SER A CA 1
ATOM 914 C C . SER A 1 114 ? -17.834 -4.678 24.896 1.00 71.75 114 SER A C 1
ATOM 916 O O . SER A 1 114 ? -18.208 -5.246 25.920 1.00 71.75 114 SER A O 1
ATOM 918 N N . SER A 1 115 ? -17.922 -5.251 23.694 1.00 78.50 115 SER A N 1
ATOM 919 C CA . SER A 1 115 ? -18.267 -6.663 23.493 1.00 78.50 115 SER A CA 1
ATOM 920 C C . SER A 1 115 ? -17.059 -7.468 23.009 1.00 78.50 115 SER A C 1
ATOM 922 O O . SER A 1 115 ? -16.142 -6.935 22.381 1.00 78.50 115 SER A O 1
ATOM 924 N N . ARG A 1 116 ? -17.061 -8.785 23.256 1.00 76.94 116 ARG A N 1
ATOM 925 C CA . ARG A 1 116 ? -16.011 -9.688 22.752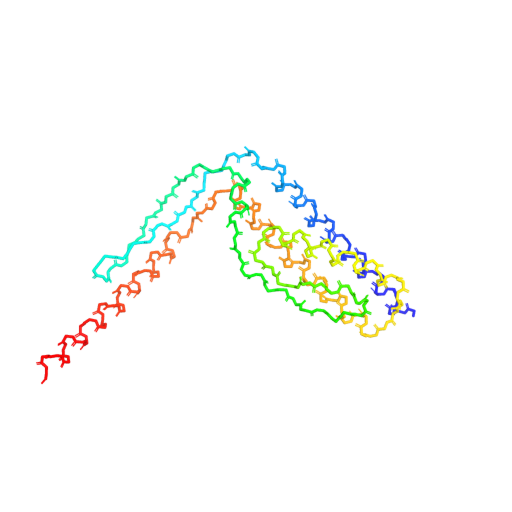 1.00 76.94 116 ARG A CA 1
ATOM 926 C C . ARG A 1 116 ? -15.906 -9.646 21.223 1.00 76.94 116 ARG A C 1
ATOM 928 O O . ARG A 1 116 ? -14.802 -9.687 20.688 1.00 76.94 116 ARG A O 1
ATOM 935 N N . THR A 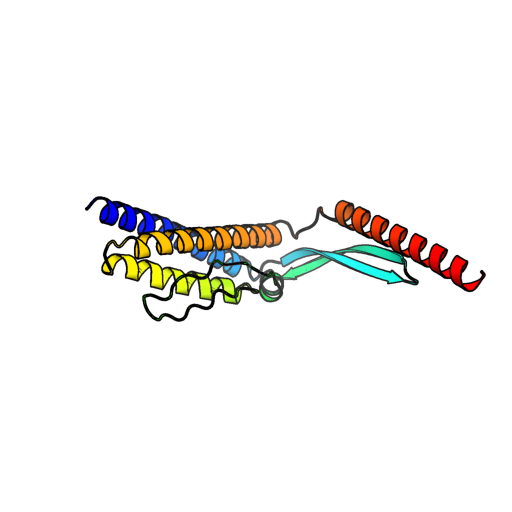1 117 ? -17.043 -9.515 20.538 1.00 81.88 117 THR A N 1
ATOM 936 C CA . THR A 1 117 ? -17.106 -9.303 19.086 1.00 81.88 117 THR A CA 1
ATOM 937 C C . THR A 1 117 ? -16.432 -7.987 18.701 1.00 81.88 117 THR A C 1
ATOM 939 O O . THR A 1 117 ? -15.561 -7.981 17.838 1.00 81.88 117 THR A O 1
ATOM 942 N N . ALA A 1 118 ? -16.738 -6.888 19.400 1.00 83.12 118 ALA A N 1
ATOM 943 C CA . ALA A 1 118 ? -16.141 -5.586 19.116 1.00 83.12 118 ALA A CA 1
ATOM 944 C C . ALA A 1 118 ? -14.614 -5.577 19.291 1.00 83.12 118 ALA A C 1
ATOM 946 O O . ALA A 1 118 ? -13.904 -5.029 18.449 1.00 83.12 118 ALA A O 1
ATOM 947 N N . LEU A 1 119 ? -14.098 -6.233 20.336 1.00 84.19 119 LEU A N 1
ATOM 948 C CA . LEU A 1 119 ? -12.657 -6.418 20.523 1.00 84.19 119 LEU A CA 1
ATOM 949 C C . LEU A 1 119 ? -12.042 -7.261 19.395 1.00 84.19 119 LEU A C 1
ATOM 951 O O . LEU A 1 119 ? -11.003 -6.892 18.858 1.00 84.19 119 LEU A O 1
ATOM 955 N N . GLY A 1 120 ? -12.677 -8.363 18.988 1.00 86.31 120 GLY A N 1
ATOM 956 C CA . GLY A 1 120 ? -12.192 -9.189 17.876 1.00 86.31 120 GLY A CA 1
ATOM 957 C C . GLY A 1 120 ? -12.049 -8.404 16.568 1.00 86.31 120 GLY A C 1
ATOM 958 O O . GLY A 1 120 ? -11.009 -8.470 15.906 1.00 86.31 120 GLY A O 1
ATOM 959 N N . GLU A 1 121 ? -13.053 -7.597 16.231 1.00 90.06 121 GLU A N 1
ATOM 960 C CA . GLU A 1 121 ? -13.044 -6.787 15.012 1.00 90.06 121 GLU A CA 1
ATOM 961 C C . GLU A 1 121 ? -12.051 -5.613 15.091 1.00 90.06 121 GLU A C 1
ATOM 963 O O . GLU A 1 121 ? -11.374 -5.315 14.100 1.00 90.06 121 GLU A O 1
ATOM 968 N N . ILE A 1 122 ? -11.861 -4.994 16.269 1.00 90.38 122 ILE A N 1
ATOM 969 C CA . ILE A 1 122 ? -10.887 -3.900 16.447 1.00 90.38 122 ILE A CA 1
ATOM 970 C C . ILE A 1 122 ? -9.455 -4.351 16.108 1.00 90.38 122 ILE A C 1
ATOM 972 O O . ILE A 1 122 ? -8.691 -3.609 15.483 1.00 90.38 122 ILE A O 1
ATOM 976 N N . TYR A 1 123 ? -9.092 -5.597 16.435 1.00 90.50 123 TYR A N 1
ATOM 977 C CA . TYR A 1 123 ? -7.774 -6.151 16.112 1.00 90.50 123 TYR A CA 1
ATOM 978 C C . TYR A 1 123 ? -7.547 -6.281 14.599 1.00 90.50 123 TYR A C 1
ATOM 980 O O . TYR A 1 123 ? -6.430 -6.050 14.115 1.00 90.50 123 TYR A O 1
ATOM 988 N N . LYS A 1 124 ? -8.597 -6.590 13.829 1.00 94.62 124 LYS A N 1
ATOM 989 C CA . LYS A 1 124 ? -8.519 -6.658 12.362 1.00 94.62 124 LYS A CA 1
ATOM 990 C C . LYS A 1 124 ? -8.290 -5.276 11.750 1.00 94.62 124 LYS A C 1
ATOM 992 O O . LYS A 1 124 ? -7.467 -5.155 10.841 1.00 94.62 124 LYS A O 1
ATOM 997 N N . PHE A 1 125 ? -8.920 -4.227 12.291 1.00 95.19 125 PHE A N 1
ATOM 998 C CA . PHE A 1 125 ? -8.644 -2.846 11.872 1.00 95.19 125 PHE A CA 1
ATOM 999 C C . PHE A 1 125 ? -7.166 -2.500 12.055 1.00 95.19 125 PHE A C 1
ATOM 1001 O O . PHE A 1 125 ? -6.522 -2.065 11.100 1.00 95.19 125 PHE A O 1
ATOM 1008 N N . ALA A 1 126 ? -6.600 -2.753 13.240 1.00 94.62 126 ALA A N 1
ATOM 1009 C CA . ALA A 1 126 ? -5.185 -2.486 13.506 1.00 94.62 126 ALA A CA 1
ATOM 1010 C C . ALA A 1 126 ? -4.262 -3.202 12.505 1.00 94.62 126 ALA A C 1
ATOM 1012 O O . ALA A 1 126 ? -3.325 -2.600 11.975 1.00 94.62 126 ALA A O 1
ATOM 1013 N N . LYS A 1 127 ? -4.544 -4.476 12.197 1.00 95.75 127 LYS A N 1
ATOM 1014 C CA . LYS A 1 127 ? -3.805 -5.240 11.181 1.00 95.75 127 LYS A CA 1
ATOM 1015 C C . LYS A 1 127 ? -3.882 -4.568 9.806 1.00 95.75 127 LYS A C 1
ATOM 1017 O O . LYS A 1 127 ? -2.840 -4.360 9.187 1.00 95.75 127 LYS A O 1
ATOM 1022 N N . ASN A 1 128 ? -5.073 -4.179 9.357 1.00 97.44 128 ASN A N 1
ATOM 1023 C CA . ASN A 1 128 ? -5.259 -3.527 8.059 1.00 97.44 128 ASN A CA 1
ATOM 1024 C C . ASN A 1 128 ? -4.534 -2.175 7.973 1.00 97.44 128 ASN A C 1
ATOM 1026 O O . ASN A 1 128 ? -3.862 -1.915 6.976 1.00 97.44 128 ASN A O 1
ATOM 1030 N N . PHE A 1 129 ? -4.579 -1.339 9.018 1.00 97.69 129 PHE A N 1
ATOM 1031 C CA . PHE A 1 129 ? -3.830 -0.074 9.030 1.00 97.69 129 PHE A CA 1
ATOM 1032 C C . PHE A 1 129 ? -2.315 -0.283 8.954 1.00 97.69 129 PHE A C 1
ATOM 1034 O O . PHE A 1 129 ? -1.641 0.476 8.258 1.00 97.69 129 PHE A O 1
ATOM 1041 N N . ARG A 1 130 ? -1.772 -1.324 9.603 1.00 97.19 130 ARG A N 1
ATOM 1042 C CA . ARG A 1 130 ? -0.344 -1.676 9.492 1.00 97.19 130 ARG A CA 1
ATOM 1043 C C . ARG A 1 130 ? 0.025 -2.175 8.094 1.00 97.19 130 ARG A C 1
ATOM 1045 O O . ARG A 1 130 ? 1.091 -1.821 7.598 1.00 97.19 130 ARG A O 1
ATOM 1052 N N . VAL A 1 131 ? -0.851 -2.944 7.441 1.00 97.38 131 VAL A N 1
ATOM 1053 C CA . VAL A 1 131 ? -0.661 -3.346 6.034 1.00 97.38 131 VAL A CA 1
ATOM 1054 C C . VAL A 1 131 ? -0.608 -2.112 5.132 1.00 97.38 131 VAL A C 1
ATOM 1056 O O . VAL A 1 131 ? 0.326 -1.981 4.343 1.00 97.38 131 VAL A O 1
ATOM 1059 N N . ILE A 1 132 ? -1.547 -1.175 5.296 1.00 97.56 132 ILE A N 1
ATOM 1060 C CA . ILE A 1 132 ? -1.557 0.091 4.549 1.00 97.56 132 ILE A CA 1
ATOM 1061 C C . ILE A 1 132 ? -0.270 0.882 4.804 1.00 97.56 132 ILE A C 1
ATOM 1063 O O . ILE A 1 132 ? 0.372 1.301 3.844 1.00 97.56 132 ILE A O 1
ATOM 1067 N N . LYS A 1 133 ? 0.160 1.018 6.065 1.00 97.81 133 LYS A N 1
ATOM 1068 C CA . LYS A 1 133 ? 1.419 1.687 6.427 1.00 97.81 133 LYS A CA 1
ATOM 1069 C C . LYS A 1 133 ? 2.608 1.094 5.674 1.00 97.81 133 LYS A C 1
ATOM 1071 O O . LYS A 1 133 ? 3.345 1.824 5.021 1.00 97.81 133 LYS A O 1
ATOM 1076 N N . ALA A 1 134 ? 2.754 -0.230 5.705 1.00 97.00 134 ALA A N 1
ATOM 1077 C CA . ALA A 1 134 ? 3.848 -0.922 5.029 1.00 97.00 134 ALA A CA 1
ATOM 1078 C C . ALA A 1 134 ? 3.823 -0.715 3.504 1.00 97.00 134 ALA A C 1
ATOM 1080 O O . ALA A 1 134 ? 4.875 -0.655 2.867 1.00 97.00 134 ALA A O 1
ATOM 1081 N N . VAL A 1 135 ? 2.638 -0.615 2.894 1.00 97.00 135 VAL A N 1
ATOM 1082 C CA . VAL A 1 135 ? 2.511 -0.280 1.468 1.00 97.00 135 VAL A CA 1
ATOM 1083 C C . VAL A 1 135 ? 2.943 1.165 1.207 1.00 97.00 135 VAL A C 1
ATOM 1085 O O . VAL A 1 135 ? 3.724 1.410 0.291 1.00 97.00 135 VAL A O 1
ATOM 1088 N N . LEU A 1 136 ? 2.490 2.119 2.024 1.00 97.56 136 LEU A N 1
ATOM 1089 C CA . LEU A 1 136 ? 2.869 3.529 1.896 1.00 97.56 136 LEU A CA 1
ATOM 1090 C C . LEU A 1 136 ? 4.383 3.726 2.069 1.00 97.56 136 LEU A C 1
ATOM 1092 O O . LEU A 1 136 ? 4.982 4.487 1.315 1.00 97.56 136 LEU A O 1
ATOM 1096 N N . GLU A 1 137 ? 5.024 2.993 2.986 1.00 96.62 137 GLU A N 1
ATOM 1097 C CA . GLU A 1 137 ? 6.486 2.983 3.150 1.00 96.62 137 GLU A CA 1
ATOM 1098 C C . GLU A 1 137 ? 7.189 2.523 1.869 1.00 96.62 137 GLU A C 1
ATOM 1100 O O . GLU A 1 137 ? 8.163 3.144 1.441 1.00 96.62 137 GLU A O 1
ATOM 1105 N N . ARG A 1 138 ? 6.671 1.477 1.209 1.00 94.50 138 ARG A N 1
ATOM 1106 C CA . ARG A 1 138 ? 7.206 1.014 -0.081 1.00 94.50 138 ARG A CA 1
ATOM 1107 C C . ARG A 1 138 ? 7.026 2.048 -1.187 1.00 94.50 138 ARG A C 1
ATOM 1109 O O . ARG A 1 138 ? 7.946 2.220 -1.981 1.00 94.50 138 ARG A O 1
ATOM 1116 N N . ILE A 1 139 ? 5.886 2.741 -1.237 1.00 95.25 139 ILE A N 1
ATOM 1117 C CA . ILE A 1 139 ? 5.655 3.816 -2.214 1.00 95.25 139 ILE A CA 1
ATOM 1118 C C . ILE A 1 139 ? 6.632 4.971 -1.965 1.00 95.25 139 ILE A C 1
ATOM 1120 O O . ILE A 1 139 ? 7.289 5.418 -2.899 1.00 95.25 139 ILE A O 1
ATOM 1124 N N . ILE A 1 140 ? 6.801 5.417 -0.718 1.00 95.81 140 ILE A N 1
ATOM 1125 C CA . ILE A 1 140 ? 7.761 6.479 -0.374 1.00 95.81 140 ILE A CA 1
ATOM 1126 C C . ILE A 1 140 ? 9.190 6.060 -0.739 1.00 95.81 140 ILE A C 1
ATOM 1128 O O . ILE A 1 140 ? 9.926 6.843 -1.341 1.00 95.81 140 ILE A O 1
ATOM 1132 N N . ALA A 1 141 ? 9.582 4.823 -0.427 1.00 93.69 141 ALA A N 1
ATOM 1133 C CA . ALA A 1 141 ? 10.891 4.293 -0.796 1.00 93.69 141 ALA A CA 1
ATOM 1134 C C . ALA A 1 141 ? 11.081 4.235 -2.320 1.00 93.69 141 ALA A C 1
ATOM 1136 O O . ALA A 1 141 ? 12.144 4.609 -2.814 1.00 93.69 141 ALA A O 1
ATOM 1137 N N . LEU A 1 142 ? 10.054 3.821 -3.071 1.00 92.56 142 LEU A N 1
ATOM 1138 C CA . LEU A 1 142 ? 10.062 3.833 -4.535 1.00 92.56 142 LEU A CA 1
ATOM 1139 C C . LEU A 1 142 ? 10.262 5.250 -5.074 1.00 92.56 142 LEU A C 1
ATOM 1141 O O . LEU A 1 142 ? 11.107 5.456 -5.939 1.00 92.56 142 LEU A O 1
ATOM 1145 N N . LEU A 1 143 ? 9.522 6.226 -4.547 1.00 94.38 143 LEU A N 1
ATOM 1146 C CA . LEU A 1 143 ? 9.641 7.612 -4.982 1.00 94.38 143 LEU A CA 1
ATOM 1147 C C . LEU A 1 143 ? 11.023 8.182 -4.658 1.00 94.38 143 LEU A C 1
ATOM 1149 O O . LEU A 1 143 ? 11.583 8.897 -5.485 1.00 94.38 143 LEU A O 1
ATOM 1153 N N . ASN A 1 144 ? 11.580 7.896 -3.477 1.00 92.38 144 ASN A N 1
ATOM 1154 C CA . ASN A 1 144 ? 12.885 8.411 -3.042 1.00 92.38 144 ASN A CA 1
ATOM 1155 C C . ASN A 1 144 ? 14.066 7.784 -3.772 1.00 92.38 144 ASN A C 1
ATOM 1157 O O . ASN A 1 144 ? 15.010 8.494 -4.102 1.00 92.38 144 ASN A O 1
ATOM 1161 N N . ASN A 1 145 ? 14.000 6.484 -4.040 1.00 89.69 145 ASN A N 1
ATOM 1162 C CA . ASN A 1 145 ? 15.148 5.742 -4.548 1.00 89.69 145 ASN A CA 1
ATOM 1163 C C . ASN A 1 145 ? 15.016 5.385 -6.032 1.00 89.69 145 ASN A C 1
ATOM 1165 O O . ASN A 1 145 ? 15.946 4.830 -6.601 1.00 89.69 145 ASN A O 1
ATOM 1169 N N . GLY A 1 146 ? 13.862 5.643 -6.657 1.00 84.25 146 GLY A N 1
ATOM 1170 C CA . GLY A 1 146 ? 13.607 5.279 -8.052 1.00 84.25 146 GLY A CA 1
ATOM 1171 C C . GLY A 1 146 ? 13.462 3.773 -8.294 1.00 84.25 146 GLY A C 1
ATOM 1172 O O . GLY A 1 146 ? 13.316 3.347 -9.434 1.00 84.25 146 GLY A O 1
ATOM 1173 N N . GLY A 1 147 ? 13.479 2.943 -7.249 1.00 80.62 147 GLY A N 1
ATOM 1174 C CA . GLY A 1 147 ? 13.518 1.484 -7.382 1.00 80.62 147 GLY A CA 1
ATOM 1175 C C . GLY A 1 147 ? 14.912 0.952 -7.749 1.00 80.62 147 GLY A C 1
ATOM 1176 O O . GLY A 1 147 ? 15.913 1.629 -7.557 1.00 80.62 147 GLY A O 1
ATOM 1177 N N . GLY A 1 148 ? 14.979 -0.290 -8.239 1.00 74.88 148 GLY A N 1
ATOM 1178 C CA . GLY A 1 148 ? 16.236 -0.951 -8.625 1.00 74.88 148 GLY A CA 1
ATOM 1179 C C . GLY A 1 148 ? 16.723 -2.032 -7.650 1.00 74.88 148 GLY A C 1
ATOM 1180 O O . GLY A 1 148 ? 16.025 -2.416 -6.709 1.00 74.88 148 GLY A O 1
ATOM 1181 N N . GLY A 1 149 ? 17.908 -2.588 -7.925 1.00 77.12 149 GLY A N 1
ATOM 1182 C CA . GLY A 1 149 ? 18.558 -3.604 -7.080 1.00 77.12 149 GLY A CA 1
ATOM 1183 C C . GLY A 1 149 ? 17.957 -5.013 -7.167 1.00 77.12 149 GLY A C 1
ATOM 1184 O O . GLY A 1 149 ? 18.253 -5.867 -6.334 1.00 77.12 149 GLY A O 1
ATOM 1185 N N . ARG A 1 150 ? 17.093 -5.274 -8.158 1.00 81.75 150 ARG A N 1
ATOM 1186 C CA . ARG A 1 150 ? 16.476 -6.597 -8.382 1.00 81.75 150 ARG A CA 1
ATOM 1187 C C . ARG A 1 150 ? 17.005 -7.315 -9.619 1.00 81.75 150 ARG A C 1
ATOM 1189 O O . ARG A 1 150 ? 16.601 -8.450 -9.858 1.00 81.75 150 ARG A O 1
ATOM 1196 N N . MET A 1 151 ? 17.893 -6.679 -10.384 1.00 85.56 151 MET A N 1
ATOM 1197 C CA . MET A 1 151 ? 18.369 -7.194 -11.667 1.00 85.56 151 MET A CA 1
ATOM 1198 C C . MET A 1 151 ? 18.959 -8.600 -11.549 1.00 85.56 151 MET A C 1
ATOM 1200 O O . MET A 1 151 ? 18.613 -9.461 -12.350 1.00 85.56 151 MET A O 1
ATOM 1204 N N . ASP A 1 152 ? 19.775 -8.861 -10.527 1.00 86.12 152 ASP A N 1
ATOM 1205 C CA . ASP A 1 152 ? 20.424 -10.167 -10.362 1.00 86.12 152 ASP A CA 1
ATOM 1206 C C . ASP A 1 152 ? 19.413 -11.279 -10.071 1.00 86.12 152 ASP A C 1
ATOM 1208 O O . ASP A 1 152 ? 19.450 -12.326 -10.708 1.00 86.12 152 ASP A O 1
ATOM 1212 N N . LYS A 1 153 ? 18.421 -11.013 -9.211 1.00 89.00 153 LYS A N 1
ATOM 1213 C CA . LYS A 1 153 ? 17.322 -11.958 -8.942 1.00 89.00 153 LYS A CA 1
ATOM 1214 C C . LYS A 1 153 ? 16.452 -12.203 -10.177 1.00 89.00 153 LYS A C 1
ATOM 1216 O O . LYS A 1 153 ? 15.981 -13.317 -10.395 1.00 89.00 153 LYS A O 1
ATOM 1221 N N . ILE A 1 154 ? 16.205 -11.166 -10.983 1.00 89.88 154 ILE A N 1
ATOM 1222 C CA . ILE A 1 154 ? 15.441 -11.307 -12.230 1.00 89.88 154 ILE A CA 1
ATOM 1223 C C . ILE A 1 154 ? 16.237 -12.136 -13.239 1.00 89.88 154 ILE A C 1
ATOM 1225 O O . ILE A 1 154 ? 15.668 -13.042 -13.843 1.00 89.88 154 ILE A O 1
ATOM 1229 N N . ARG A 1 155 ? 17.539 -11.869 -13.396 1.00 89.81 155 ARG A N 1
ATOM 1230 C CA . ARG A 1 155 ? 18.434 -12.647 -14.265 1.00 89.81 155 ARG A CA 1
ATOM 1231 C C . ARG A 1 155 ? 18.451 -14.114 -13.870 1.00 89.81 155 ARG A C 1
ATOM 1233 O O . ARG A 1 155 ? 18.137 -14.945 -14.708 1.00 89.81 155 ARG A O 1
ATOM 1240 N N . GLU A 1 156 ? 18.679 -14.409 -12.594 1.00 93.00 156 GLU A N 1
ATOM 1241 C CA . GLU A 1 156 ? 18.664 -15.777 -12.070 1.00 93.00 156 GLU A CA 1
ATOM 1242 C C . GLU A 1 156 ? 17.350 -16.499 -12.409 1.00 93.00 156 GLU A C 1
ATOM 1244 O O . GLU A 1 156 ? 17.346 -17.635 -12.889 1.00 93.00 156 GLU A O 1
ATOM 1249 N N . ARG A 1 157 ? 16.203 -15.831 -12.224 1.00 93.81 157 ARG A N 1
ATOM 1250 C CA . ARG A 1 157 ? 14.906 -16.423 -12.569 1.00 93.81 157 ARG A CA 1
ATOM 1251 C C . ARG A 1 157 ? 14.748 -16.659 -14.072 1.00 93.81 157 ARG A C 1
ATOM 1253 O O . ARG A 1 157 ? 14.188 -17.685 -14.452 1.00 93.81 157 ARG A O 1
ATOM 1260 N N . LEU A 1 158 ? 15.200 -15.732 -14.914 1.00 93.19 158 LEU A N 1
ATOM 1261 C CA . LEU A 1 158 ? 15.126 -15.887 -16.367 1.00 93.19 158 LEU A CA 1
ATOM 1262 C C . LEU A 1 158 ? 16.078 -16.966 -16.885 1.00 93.19 158 LEU A C 1
ATOM 1264 O O . LEU A 1 158 ? 15.694 -17.706 -17.785 1.00 93.19 158 LEU A O 1
ATOM 1268 N N . ASP A 1 159 ? 17.263 -17.111 -16.297 1.00 93.62 159 ASP A N 1
ATOM 1269 C CA . ASP A 1 159 ? 18.206 -18.177 -16.637 1.00 93.62 159 ASP A CA 1
ATOM 1270 C C . ASP A 1 159 ? 17.612 -19.553 -16.322 1.00 93.62 159 ASP A C 1
ATOM 1272 O O . ASP A 1 159 ? 17.665 -20.461 -17.153 1.00 93.62 159 ASP A O 1
ATOM 1276 N N . ASN A 1 160 ? 16.941 -19.687 -15.174 1.00 94.69 160 ASN A N 1
ATOM 1277 C CA . ASN A 1 160 ? 16.196 -20.899 -14.835 1.00 94.69 160 ASN A CA 1
ATOM 1278 C C . ASN A 1 160 ? 15.085 -21.199 -15.856 1.00 94.69 160 ASN A C 1
ATOM 1280 O O . ASN A 1 160 ? 15.011 -22.317 -16.363 1.00 94.69 160 ASN A O 1
ATOM 1284 N N . LEU A 1 161 ? 14.279 -20.200 -16.234 1.00 93.81 161 LEU A N 1
ATOM 1285 C CA . LEU A 1 161 ? 13.236 -20.369 -17.256 1.00 93.81 161 LEU A CA 1
ATOM 1286 C C . LEU A 1 161 ? 13.813 -20.742 -18.630 1.00 93.81 161 LEU A C 1
ATOM 1288 O O . LEU A 1 161 ? 13.256 -21.586 -19.330 1.00 93.81 161 LEU A O 1
ATOM 1292 N N . ASN A 1 162 ? 14.941 -20.148 -19.016 1.00 93.88 162 ASN A N 1
ATOM 1293 C CA . ASN A 1 162 ? 15.637 -20.479 -20.258 1.00 93.88 162 ASN A CA 1
ATOM 1294 C C . ASN A 1 162 ? 16.127 -21.934 -20.258 1.00 93.88 162 ASN A C 1
ATOM 1296 O O . ASN A 1 162 ? 15.994 -22.633 -21.266 1.00 93.88 162 ASN A O 1
ATOM 1300 N N . ASN A 1 163 ? 16.651 -22.410 -19.126 1.00 93.44 163 ASN A N 1
ATOM 1301 C CA . ASN A 1 163 ? 17.083 -23.796 -18.964 1.00 93.44 163 ASN A CA 1
ATOM 1302 C C . ASN A 1 163 ? 15.902 -24.776 -19.027 1.00 93.44 163 ASN A C 1
ATOM 1304 O O . ASN A 1 163 ? 15.985 -25.778 -19.740 1.00 93.44 163 ASN A O 1
ATOM 1308 N N . GLU A 1 164 ? 14.788 -24.466 -18.358 1.00 93.12 164 GLU A N 1
ATOM 1309 C CA . GLU A 1 164 ? 13.551 -25.257 -18.422 1.00 93.12 164 GLU A CA 1
ATOM 1310 C C . GLU A 1 164 ? 13.011 -25.340 -19.861 1.00 93.12 164 GLU A C 1
ATOM 1312 O O . GLU A 1 164 ? 12.730 -26.430 -20.364 1.00 93.12 164 GLU A O 1
ATOM 1317 N N . MET A 1 165 ? 12.953 -24.214 -20.579 1.00 90.25 165 MET A N 1
ATOM 1318 C CA . MET A 1 165 ? 12.523 -24.169 -21.984 1.00 90.25 165 MET A CA 1
ATOM 1319 C C . MET A 1 165 ? 13.444 -24.977 -22.907 1.00 90.25 165 MET A C 1
ATOM 1321 O O . MET A 1 165 ? 12.972 -25.683 -23.804 1.00 90.25 165 MET A O 1
ATOM 1325 N N . LYS A 1 166 ? 14.762 -24.916 -22.686 1.00 90.56 166 LYS A N 1
ATOM 1326 C CA . LYS A 1 166 ? 15.743 -25.711 -23.438 1.00 90.56 166 LYS A CA 1
ATOM 1327 C C . LYS A 1 166 ? 15.565 -27.210 -23.189 1.00 90.56 166 LYS A C 1
ATOM 1329 O O . LYS A 1 166 ? 15.637 -27.996 -24.140 1.00 90.56 166 LYS A O 1
ATOM 1334 N N . ALA A 1 167 ? 15.310 -27.603 -21.941 1.00 90.12 167 ALA A N 1
ATOM 1335 C CA . ALA A 1 167 ? 15.034 -28.989 -21.582 1.00 90.12 167 ALA A CA 1
ATOM 1336 C C . ALA A 1 167 ? 13.757 -29.486 -22.275 1.00 90.12 167 ALA A C 1
ATOM 1338 O O . ALA A 1 167 ? 13.797 -30.502 -22.966 1.00 90.12 167 ALA A O 1
ATOM 1339 N N . LEU A 1 168 ? 12.665 -28.718 -22.201 1.00 88.62 168 LEU A N 1
ATOM 1340 C CA . LEU A 1 168 ? 11.403 -29.044 -22.874 1.00 88.62 168 LEU A CA 1
ATOM 1341 C C . LEU A 1 168 ? 11.571 -29.201 -24.389 1.00 88.62 168 LEU A C 1
ATOM 1343 O O . LEU A 1 168 ? 11.066 -30.162 -24.968 1.00 88.62 168 LEU A O 1
ATOM 1347 N N . ARG A 1 169 ? 12.322 -28.301 -25.037 1.00 86.00 169 ARG A N 1
ATOM 1348 C CA . ARG A 1 169 ? 12.590 -28.390 -26.479 1.00 86.00 169 ARG A CA 1
ATOM 1349 C C . ARG A 1 169 ? 13.377 -29.647 -26.840 1.00 86.00 169 ARG A C 1
ATOM 1351 O O . ARG A 1 169 ? 13.062 -30.289 -27.839 1.00 86.00 169 ARG A O 1
ATOM 1358 N N . THR A 1 170 ? 14.377 -29.999 -26.035 1.00 86.88 170 THR A N 1
ATOM 1359 C CA . THR A 1 170 ? 15.166 -31.227 -26.224 1.00 86.88 170 THR A CA 1
ATOM 1360 C C . THR A 1 170 ? 14.273 -32.460 -26.121 1.00 86.88 170 THR A C 1
ATOM 1362 O O . THR A 1 170 ? 14.273 -33.291 -27.024 1.00 86.88 170 THR A O 1
ATOM 1365 N N . THR A 1 171 ? 13.445 -32.539 -25.076 1.00 87.69 171 THR A N 1
ATOM 1366 C CA . THR A 1 171 ? 12.498 -33.643 -24.876 1.00 87.69 171 THR A CA 1
ATOM 1367 C C . THR A 1 171 ? 11.511 -33.762 -26.035 1.00 87.69 171 THR A C 1
ATOM 1369 O O . THR A 1 171 ? 11.329 -34.850 -26.568 1.00 87.69 171 THR A O 1
ATOM 1372 N N . TYR A 1 172 ? 10.919 -32.651 -26.477 1.00 80.38 172 TYR A N 1
ATOM 1373 C CA . TYR A 1 172 ? 9.975 -32.652 -27.597 1.00 80.38 172 TYR A CA 1
ATOM 1374 C C . TYR A 1 172 ? 10.627 -33.088 -28.915 1.00 80.38 172 TYR A C 1
ATOM 1376 O O . TYR A 1 172 ? 10.055 -33.880 -29.656 1.00 80.38 172 TYR A O 1
ATOM 1384 N N . THR A 1 173 ? 11.848 -32.613 -29.181 1.00 78.12 173 THR A N 1
ATOM 1385 C CA . THR A 1 173 ? 12.617 -33.011 -30.370 1.00 78.12 1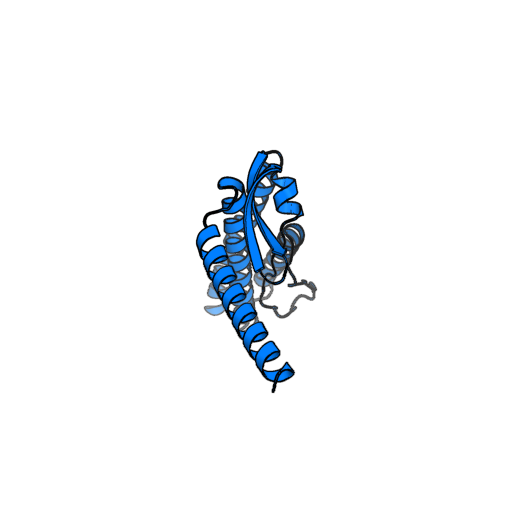73 THR A CA 1
ATOM 1386 C C . THR A 1 173 ? 12.883 -34.516 -30.346 1.00 78.12 173 THR A C 1
ATOM 1388 O O . THR A 1 173 ? 12.62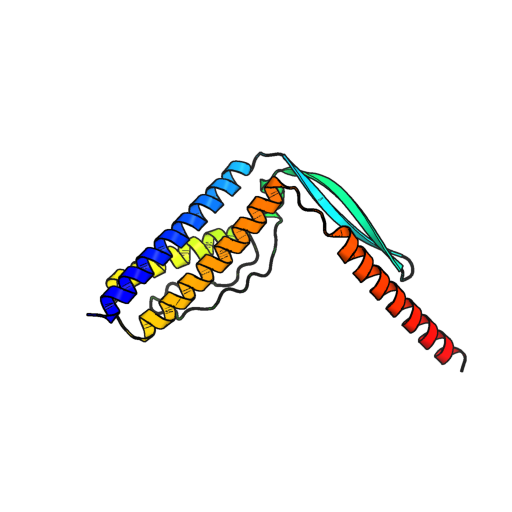2 -35.196 -31.329 1.00 78.12 173 THR A O 1
ATOM 1391 N N . ASN A 1 174 ? 13.309 -35.061 -29.206 1.00 72.44 174 ASN A N 1
ATOM 1392 C CA . ASN A 1 174 ? 13.579 -36.493 -29.076 1.00 72.44 174 ASN A CA 1
ATOM 1393 C C . ASN A 1 174 ? 12.326 -37.364 -29.260 1.00 72.44 174 ASN A C 1
ATOM 1395 O O . ASN A 1 174 ? 12.459 -38.471 -29.759 1.00 72.44 174 ASN A O 1
ATOM 1399 N N . ILE A 1 175 ? 11.136 -36.864 -28.902 1.00 72.50 175 ILE A N 1
ATOM 1400 C CA . ILE A 1 175 ? 9.855 -37.565 -29.108 1.00 72.50 175 ILE A CA 1
ATOM 1401 C C . ILE A 1 175 ? 9.416 -37.538 -30.582 1.00 72.50 175 ILE A C 1
ATOM 1403 O O . ILE A 1 175 ? 8.798 -38.484 -31.051 1.00 72.50 175 ILE A O 1
ATOM 1407 N N . GLN A 1 176 ? 9.695 -36.466 -31.331 1.00 60.38 176 GLN A N 1
ATOM 1408 C CA . GLN A 1 176 ? 9.291 -36.378 -32.744 1.00 60.38 176 GLN A CA 1
ATOM 1409 C C . GLN A 1 176 ? 10.152 -37.223 -33.693 1.00 60.38 176 GLN A C 1
ATOM 1411 O O . GLN A 1 176 ? 9.717 -37.509 -34.807 1.00 60.38 176 GLN A O 1
ATOM 1416 N N . PHE A 1 177 ? 11.364 -37.589 -33.273 1.00 56.12 177 PHE A N 1
ATOM 1417 C CA . PHE A 1 177 ? 12.309 -38.384 -34.063 1.00 56.12 177 PHE A CA 1
ATOM 1418 C C . PHE A 1 177 ? 12.503 -39.816 -33.526 1.00 56.12 177 PHE A C 1
ATOM 1420 O O . PHE A 1 177 ? 13.413 -40.511 -33.980 1.00 56.12 177 PHE A O 1
ATOM 1427 N N . SER A 1 178 ? 11.660 -40.246 -32.579 1.00 52.69 178 SER A N 1
ATOM 1428 C CA . SER A 1 178 ? 11.535 -41.624 -32.076 1.00 52.69 178 SER A CA 1
ATOM 1429 C C . SER A 1 178 ? 10.260 -42.274 -32.593 1.00 52.69 178 SER A C 1
ATOM 1431 O O . SER A 1 178 ? 10.331 -43.442 -33.026 1.00 52.69 178 SER A O 1
#

Radius of gyration: 23.17 Å; chains: 1; bounding box: 44×59×67 Å

Foldseek 3Di:
DVQLVVLVVLLVVLLVLLVVLVVLLVVLVVQQAPWFFAWDWDWDADPQAIDIDIDTDTDGSNVCQQPAFDFQDADDADPPPVLPQDPGDTHPVNLVVNSVSLNVVSVCSNVPGGDPSSVVRSVSSSVRSVSSVVVSVVSVCCRVVSDDPCVVVVVVVSVVSSVVSVVVVVVVVVVVVD